Protein AF-A0A1X9M8F6-F1 (afdb_monomer)

Secondary structure (DSSP, 8-state):
-HHHHHHHHHHHHHHHHHHHHHHHHHSS--HHHHHHHHHHHHHHHHHHHHHHHHHHHHHHHHSS-------PPPHHHHHHHHHHHHHHHHH---HHHHHHHHHHHHHHHHHHHHHHH-

Mean predicted aligned error: 11.43 Å

Foldseek 3Di:
DVLLVLLVVVLVVLLVVLQVVCCVPVVDRPVVVSLVVLLVVLVVLLVVLVVVLVCVVVVVCVVDPPPDPDDPDDPVNVVVVVVVVVVVVVPRPPSSSSNSNSNSVVSVVVSVVSVVVD

Solvent-accessible surface area (backbone atoms only — not comparable to full-atom values): 6508 Å² total; per-residue (Å²): 109,72,40,51,54,53,5,50,56,50,34,52,51,49,53,52,49,48,51,52,52,46,32,73,73,68,74,45,83,63,61,66,60,51,45,53,52,48,51,53,51,22,51,51,34,44,59,48,25,57,60,50,48,52,48,55,59,49,50,60,48,68,76,58,69,82,78,81,74,92,64,88,84,50,70,74,55,50,54,50,53,50,51,51,48,53,50,50,67,68,65,65,72,65,59,61,36,51,20,32,42,39,18,18,53,49,38,49,52,52,42,51,52,54,60,75,78,101

Radius of gyration: 21.7 Å; Cα contacts (8 Å, |Δi|>4): 77; chains: 1; bounding box: 54×24×60 Å

pLDDT: mean 76.71, std 13.15, range [50.47, 92.06]

Sequence (118 aa):
MRNIFYGLVISIGIYILIGLITFLITREFPLEIIKMIAFGVAIVLFISAFPLYKTLYHGSRVANPTYTAYTPPDEHHQQKIQNDYESYLKKTKSTLGGIFIWAATLIIIFTMLLTVLF

Structure (mmCIF, N/CA/C/O backbone):
data_AF-A0A1X9M8F6-F1
#
_entry.id   AF-A0A1X9M8F6-F1
#
loop_
_atom_site.group_PDB
_atom_site.id
_atom_site.type_symbol
_atom_site.label_atom_id
_atom_site.label_alt_id
_atom_site.label_comp_id
_atom_site.label_asym_id
_atom_site.label_entity_id
_atom_site.label_seq_id
_atom_site.pdbx_PDB_ins_code
_atom_site.Cartn_x
_atom_site.Cartn_y
_atom_site.Cartn_z
_atom_site.occupancy
_atom_site.B_iso_or_equiv
_atom_site.auth_seq_id
_atom_site.auth_comp_id
_atom_site.auth_asym_id
_atom_site.auth_atom_id
_atom_site.pdbx_PDB_model_num
ATOM 1 N N . MET A 1 1 ? -6.356 0.149 -14.911 1.00 68.62 1 MET A N 1
ATOM 2 C CA . MET A 1 1 ? -7.262 -0.854 -14.308 1.00 68.62 1 MET A CA 1
ATOM 3 C C . MET A 1 1 ? -6.544 -1.865 -13.424 1.00 68.62 1 MET A C 1
ATOM 5 O O . MET A 1 1 ? -6.798 -1.856 -12.232 1.00 68.62 1 MET A O 1
ATOM 9 N N . ARG A 1 2 ? -5.605 -2.675 -13.939 1.00 80.19 2 ARG A N 1
ATOM 10 C CA . ARG A 1 2 ? -4.949 -3.740 -13.149 1.00 80.19 2 ARG A CA 1
ATOM 11 C C . ARG A 1 2 ? -4.335 -3.273 -11.815 1.00 80.19 2 ARG A C 1
ATOM 13 O O . ARG A 1 2 ? -4.585 -3.886 -10.788 1.00 80.19 2 ARG A O 1
ATOM 20 N N . ASN A 1 3 ? -3.599 -2.159 -11.810 1.00 82.06 3 ASN A N 1
ATOM 21 C CA . ASN A 1 3 ? -2.977 -1.646 -10.580 1.00 82.06 3 ASN A CA 1
ATOM 22 C C . ASN A 1 3 ? -4.000 -1.129 -9.555 1.00 82.06 3 ASN A C 1
ATOM 24 O O . ASN A 1 3 ? -3.770 -1.258 -8.362 1.00 82.06 3 ASN A O 1
ATOM 28 N N . ILE A 1 4 ? -5.125 -0.578 -10.025 1.00 85.44 4 ILE A N 1
ATOM 29 C CA . ILE A 1 4 ? -6.218 -0.086 -9.173 1.00 85.44 4 ILE A CA 1
ATOM 30 C C . ILE A 1 4 ? -6.906 -1.270 -8.496 1.00 85.44 4 ILE A C 1
ATOM 32 O O . ILE A 1 4 ? -7.139 -1.233 -7.297 1.00 85.44 4 ILE A O 1
ATOM 36 N N . PHE A 1 5 ? -7.173 -2.342 -9.251 1.00 88.06 5 PHE A N 1
ATOM 37 C CA . PHE A 1 5 ? -7.776 -3.561 -8.713 1.00 88.06 5 PHE A CA 1
ATOM 38 C C . PHE A 1 5 ? -6.899 -4.195 -7.628 1.00 88.06 5 PHE A C 1
ATOM 40 O O . PHE A 1 5 ? -7.377 -4.460 -6.530 1.00 88.06 5 PHE A O 1
ATOM 47 N N . TYR A 1 6 ? -5.600 -4.369 -7.897 1.00 87.12 6 TYR A N 1
ATOM 48 C CA . TYR A 1 6 ? -4.675 -4.874 -6.879 1.00 87.12 6 TYR A CA 1
ATOM 49 C C . TYR A 1 6 ? -4.543 -3.924 -5.688 1.00 87.12 6 TYR A C 1
ATOM 51 O O . TYR A 1 6 ? -4.514 -4.390 -4.554 1.00 87.12 6 TYR A O 1
ATOM 59 N N . GLY A 1 7 ? -4.517 -2.611 -5.932 1.00 86.81 7 GLY A N 1
ATOM 60 C CA . GLY A 1 7 ? -4.530 -1.611 -4.870 1.00 86.81 7 GLY A CA 1
ATOM 61 C C . GLY A 1 7 ? -5.749 -1.769 -3.963 1.00 86.81 7 GLY A C 1
ATOM 62 O O . GLY A 1 7 ? -5.593 -1.828 -2.753 1.00 86.81 7 GLY A O 1
ATOM 63 N N . LEU A 1 8 ? -6.939 -1.946 -4.543 1.00 89.88 8 LEU A N 1
ATOM 64 C CA . LEU A 1 8 ? -8.195 -2.113 -3.812 1.00 89.88 8 LEU A CA 1
ATOM 65 C C . LEU A 1 8 ? -8.217 -3.382 -2.956 1.00 89.88 8 LEU A C 1
ATOM 67 O O . LEU A 1 8 ? -8.584 -3.315 -1.785 1.00 89.88 8 LEU A O 1
ATOM 71 N N . VAL A 1 9 ? -7.780 -4.518 -3.507 1.00 92.06 9 VAL A N 1
ATOM 72 C CA . VAL A 1 9 ? -7.682 -5.777 -2.749 1.00 92.06 9 VAL A CA 1
ATOM 73 C C . VAL A 1 9 ? -6.728 -5.625 -1.560 1.00 92.06 9 VAL A C 1
ATOM 75 O O . VAL A 1 9 ? -7.058 -6.042 -0.451 1.00 92.06 9 VAL A O 1
ATOM 78 N N . ILE A 1 10 ? -5.573 -4.981 -1.768 1.00 89.56 10 ILE A N 1
ATOM 79 C CA . ILE A 1 10 ? -4.593 -4.722 -0.704 1.00 89.56 10 ILE A CA 1
ATOM 80 C C . ILE A 1 10 ? -5.178 -3.793 0.364 1.00 89.56 10 ILE A C 1
ATOM 82 O O . ILE A 1 10 ? -5.065 -4.092 1.551 1.00 89.56 10 ILE A O 1
ATOM 86 N N . SER A 1 11 ? -5.833 -2.698 -0.031 1.00 89.38 11 SER A N 1
ATOM 87 C CA . SER A 1 11 ? -6.451 -1.753 0.904 1.00 89.38 11 SER A CA 1
ATOM 88 C C . SER A 1 11 ? -7.499 -2.434 1.787 1.00 89.38 11 SER A C 1
ATOM 90 O O . SER A 1 11 ? -7.467 -2.259 3.003 1.00 89.38 11 SER A O 1
ATOM 92 N N . ILE A 1 12 ? -8.385 -3.254 1.209 1.00 91.56 12 ILE A N 1
ATOM 93 C CA . ILE A 1 12 ? -9.386 -4.017 1.974 1.00 91.56 12 ILE A CA 1
ATOM 94 C C . ILE A 1 12 ? -8.699 -4.987 2.942 1.00 91.56 12 ILE A C 1
ATOM 96 O O . ILE A 1 12 ? -9.049 -5.027 4.121 1.00 91.56 12 ILE A O 1
ATOM 100 N N . GLY A 1 13 ? -7.690 -5.729 2.471 1.00 91.12 13 GLY A N 1
ATOM 101 C CA . GLY A 1 13 ? -6.929 -6.656 3.309 1.00 91.12 13 GLY A CA 1
ATOM 102 C C . GLY A 1 13 ? -6.269 -5.969 4.508 1.00 91.12 13 GLY A C 1
ATOM 103 O O . GLY A 1 13 ? -6.317 -6.497 5.616 1.00 91.12 13 GLY A O 1
ATOM 104 N N . ILE A 1 14 ? -5.720 -4.767 4.314 1.00 91.88 14 ILE A N 1
ATOM 105 C CA . ILE A 1 14 ? -5.118 -3.965 5.388 1.00 91.88 14 ILE A CA 1
ATOM 106 C C . ILE A 1 14 ? -6.163 -3.557 6.427 1.00 91.88 14 ILE A C 1
ATOM 108 O O . ILE A 1 14 ? -5.911 -3.716 7.618 1.00 91.88 14 ILE A O 1
ATOM 112 N N . TYR A 1 15 ? -7.339 -3.080 6.011 1.00 89.81 15 TYR A N 1
ATOM 113 C CA . TYR A 1 15 ? -8.398 -2.721 6.961 1.00 89.81 15 TYR A CA 1
ATOM 114 C C . T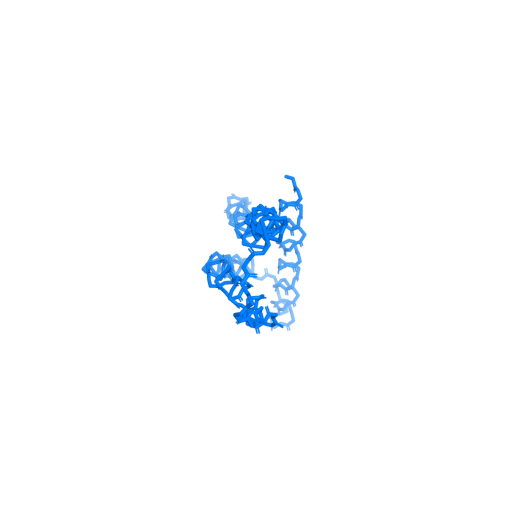YR A 1 15 ? -8.902 -3.923 7.763 1.00 89.81 15 TYR A C 1
ATOM 116 O O . TYR A 1 15 ? -9.098 -3.798 8.971 1.00 89.81 15 TYR A O 1
ATOM 124 N N . ILE A 1 16 ? -9.063 -5.088 7.125 1.00 91.00 16 ILE A N 1
ATOM 125 C CA . ILE A 1 16 ? -9.437 -6.328 7.821 1.00 91.00 16 ILE A CA 1
ATOM 126 C C . ILE A 1 16 ? -8.356 -6.710 8.836 1.00 91.00 16 ILE A C 1
ATOM 128 O O . ILE A 1 16 ? -8.674 -7.016 9.983 1.00 91.00 16 ILE A O 1
ATOM 132 N N . LEU A 1 17 ? -7.081 -6.657 8.440 1.00 92.00 17 LEU A N 1
ATOM 133 C CA . LEU A 1 17 ? -5.959 -6.993 9.314 1.00 92.00 17 LEU A CA 1
ATOM 134 C C . LEU A 1 17 ? -5.876 -6.046 10.519 1.00 92.00 17 LEU A C 1
ATOM 136 O O . LEU A 1 17 ? -5.767 -6.513 11.650 1.00 92.00 17 LEU A O 1
ATOM 140 N N . ILE A 1 18 ? -5.958 -4.731 10.289 1.00 90.31 18 ILE A N 1
ATOM 141 C CA . ILE A 1 18 ? -5.953 -3.729 11.363 1.00 90.31 18 ILE A CA 1
ATOM 142 C C . ILE A 1 18 ? -7.149 -3.967 12.285 1.00 90.31 18 ILE A C 1
ATOM 144 O O . ILE A 1 18 ? -6.960 -4.051 13.491 1.00 90.31 18 ILE A O 1
ATOM 148 N N . GLY A 1 19 ? -8.351 -4.157 11.733 1.00 87.38 19 GLY A N 1
ATOM 149 C CA . GLY A 1 19 ? -9.551 -4.446 12.517 1.00 87.38 19 GLY A CA 1
ATOM 150 C C . GLY A 1 19 ? -9.398 -5.688 13.399 1.00 87.38 19 GLY A C 1
ATOM 151 O O . GLY A 1 19 ? -9.710 -5.631 14.585 1.00 87.38 19 GLY A O 1
ATOM 152 N N . LEU A 1 20 ? -8.854 -6.783 12.857 1.00 90.75 20 LEU A N 1
ATOM 153 C CA . LEU A 1 20 ? -8.582 -8.008 13.616 1.00 90.75 20 LEU A CA 1
ATOM 154 C C . LEU A 1 20 ? -7.556 -7.780 14.731 1.00 90.75 20 LEU A C 1
ATOM 156 O O . LEU A 1 20 ? -7.784 -8.205 15.862 1.00 90.75 20 LEU A O 1
ATOM 160 N N . ILE A 1 21 ? -6.445 -7.101 14.437 1.00 90.31 21 ILE A N 1
ATOM 161 C CA . ILE A 1 21 ? -5.399 -6.807 15.427 1.00 90.31 21 ILE A CA 1
ATOM 162 C C . ILE A 1 21 ? -5.962 -5.928 16.545 1.00 90.31 21 ILE A C 1
ATOM 164 O O . ILE A 1 21 ? -5.791 -6.239 17.724 1.00 90.31 21 ILE A O 1
ATOM 168 N N . THR A 1 22 ? -6.660 -4.849 16.193 1.00 87.50 22 THR A N 1
ATOM 169 C CA . THR A 1 22 ? -7.250 -3.933 17.169 1.00 87.50 22 THR A CA 1
ATOM 170 C C . THR A 1 22 ? -8.284 -4.653 18.034 1.00 87.50 22 THR A C 1
ATOM 172 O O . THR A 1 22 ? -8.227 -4.528 19.258 1.00 87.50 22 THR A O 1
ATOM 175 N N . PHE A 1 23 ? -9.150 -5.477 17.436 1.00 87.19 23 PHE A N 1
ATOM 176 C CA . PHE A 1 23 ? -10.130 -6.278 18.169 1.00 87.19 23 PHE A CA 1
ATOM 177 C C . PHE A 1 23 ? -9.472 -7.267 19.142 1.00 87.19 23 PHE A C 1
ATOM 179 O O . PHE A 1 23 ? -9.902 -7.383 20.286 1.00 87.19 23 PHE A O 1
ATOM 186 N N . LEU A 1 24 ? -8.395 -7.946 18.733 1.00 90.44 24 LEU A N 1
ATOM 187 C CA . LEU A 1 24 ? -7.673 -8.877 19.606 1.00 90.44 24 LEU A CA 1
ATOM 188 C C . LEU A 1 24 ? -7.031 -8.180 20.815 1.00 90.44 24 LEU A C 1
ATOM 190 O O . LEU A 1 24 ? -7.008 -8.752 21.904 1.00 90.44 24 LEU A O 1
ATOM 194 N N . ILE A 1 25 ? -6.520 -6.960 20.629 1.00 88.19 25 ILE A N 1
ATOM 195 C CA . ILE A 1 25 ? -5.813 -6.209 21.676 1.00 88.19 25 ILE A CA 1
ATOM 196 C C . ILE A 1 25 ? -6.795 -5.518 22.623 1.00 88.19 25 ILE A C 1
ATOM 198 O O . ILE A 1 25 ? -6.684 -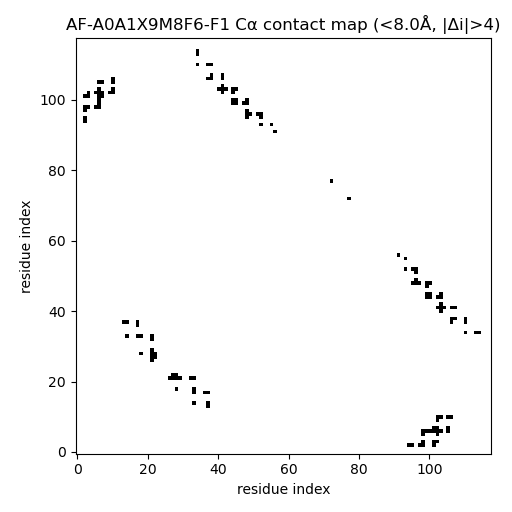5.656 23.838 1.00 88.19 25 ILE A O 1
ATOM 202 N N . THR A 1 26 ? -7.742 -4.758 22.073 1.00 84.06 26 THR A N 1
ATOM 203 C CA . THR A 1 26 ? -8.634 -3.893 22.865 1.00 84.06 26 THR A CA 1
ATOM 204 C C . THR A 1 26 ? -9.956 -4.555 23.238 1.00 84.06 26 THR A C 1
ATOM 206 O O . THR A 1 26 ? -10.640 -4.047 24.117 1.00 84.06 26 THR A O 1
ATOM 209 N N . ARG A 1 27 ? -10.320 -5.689 22.612 1.00 82.25 27 ARG A N 1
ATOM 210 C CA . ARG A 1 27 ? -11.642 -6.352 22.717 1.00 82.25 27 ARG A CA 1
ATOM 211 C C . ARG A 1 27 ? -12.840 -5.463 22.364 1.00 82.25 27 ARG A C 1
ATOM 213 O O . ARG A 1 27 ? -13.985 -5.877 22.514 1.00 82.25 27 ARG A O 1
ATOM 220 N N . GLU A 1 28 ? -12.567 -4.280 21.839 1.00 80.19 28 GLU A N 1
ATOM 221 C CA . GLU A 1 28 ? -13.519 -3.282 21.383 1.00 80.19 28 GLU A CA 1
ATOM 222 C C . GLU A 1 28 ? -13.164 -2.898 19.940 1.00 80.19 28 GLU A C 1
ATOM 224 O O . GLU A 1 28 ? -12.116 -3.286 19.415 1.00 80.19 28 GLU A O 1
ATOM 229 N N . PHE A 1 29 ? -14.033 -2.128 19.285 1.00 80.19 29 PHE A N 1
ATOM 230 C CA . PHE A 1 29 ? -13.763 -1.549 17.966 1.00 80.19 29 PHE A CA 1
ATOM 231 C C . PHE A 1 29 ? -13.552 -0.029 18.076 1.00 80.19 29 PHE A C 1
ATOM 233 O O . PHE A 1 29 ? -14.417 0.740 17.648 1.00 80.19 29 PHE A O 1
ATOM 240 N N . PRO A 1 30 ? -12.417 0.434 18.642 1.00 84.75 30 PRO A N 1
ATOM 241 C CA . PRO A 1 30 ? -12.091 1.852 18.709 1.00 84.75 30 PRO A CA 1
ATOM 242 C C . PRO A 1 30 ? -11.777 2.373 17.302 1.00 84.75 30 PRO A C 1
ATOM 244 O O . PRO A 1 30 ? -10.660 2.271 16.787 1.00 84.75 30 PRO A O 1
ATOM 247 N N . LEU A 1 31 ? -12.805 2.928 16.667 1.00 84.38 31 LEU A N 1
ATOM 248 C CA . LEU A 1 31 ? -12.794 3.355 15.270 1.00 84.38 31 LEU A CA 1
ATOM 249 C C . LEU A 1 31 ? -11.726 4.430 15.004 1.00 84.38 31 LEU A C 1
ATOM 251 O O . LEU A 1 31 ? -11.079 4.411 13.960 1.00 84.38 31 LEU A O 1
ATOM 255 N N . GLU A 1 32 ? -11.476 5.312 15.973 1.00 86.38 32 GLU A N 1
ATOM 256 C CA . GLU A 1 32 ? -10.417 6.330 15.915 1.00 86.38 32 GLU A CA 1
ATOM 257 C C . GLU A 1 32 ? -9.014 5.722 15.798 1.00 86.38 32 GLU A C 1
ATOM 259 O O . GLU A 1 32 ? -8.213 6.155 14.966 1.00 86.38 32 GLU A O 1
ATOM 264 N N . ILE A 1 33 ? -8.727 4.671 16.572 1.00 86.06 33 ILE A N 1
ATOM 265 C CA . ILE A 1 33 ? -7.431 3.981 16.539 1.00 86.06 33 ILE A CA 1
ATOM 266 C C . ILE A 1 33 ? -7.232 3.313 15.176 1.00 86.06 33 ILE A C 1
ATOM 268 O O . ILE A 1 33 ? -6.159 3.421 14.580 1.00 86.06 33 ILE A O 1
ATOM 272 N N . ILE A 1 34 ? -8.281 2.678 14.644 1.00 87.12 34 ILE A N 1
ATOM 273 C CA . ILE A 1 34 ? -8.248 2.041 13.322 1.00 87.12 34 ILE A CA 1
ATOM 274 C C . ILE A 1 34 ? -7.979 3.085 12.229 1.00 87.12 34 ILE A C 1
ATOM 276 O O . ILE A 1 34 ? -7.103 2.864 11.390 1.00 87.12 34 ILE A O 1
ATOM 280 N N . LYS A 1 35 ? -8.673 4.236 12.257 1.00 87.00 35 LYS A N 1
ATOM 281 C CA . LYS A 1 35 ? -8.457 5.354 11.315 1.00 87.00 35 LYS A CA 1
ATOM 282 C C . LYS A 1 35 ? -7.002 5.840 11.363 1.00 87.00 35 LYS A C 1
ATOM 284 O O . LYS A 1 35 ? -6.362 5.976 10.321 1.00 87.00 35 LYS A O 1
ATOM 289 N N . MET A 1 36 ? -6.465 6.055 12.565 1.00 89.38 36 MET A N 1
ATOM 290 C CA . MET A 1 36 ? -5.102 6.552 12.766 1.00 89.38 36 MET A CA 1
ATOM 291 C C . MET A 1 36 ? -4.042 5.573 12.243 1.00 89.38 36 MET A C 1
ATOM 293 O O . MET A 1 36 ? -3.137 5.973 11.507 1.00 89.38 36 MET A O 1
ATOM 297 N N . ILE A 1 37 ? -4.167 4.284 12.575 1.00 89.25 37 ILE A N 1
ATOM 298 C CA . ILE A 1 37 ? -3.226 3.253 12.117 1.00 89.25 37 ILE A CA 1
ATOM 299 C C . ILE A 1 37 ? -3.318 3.086 10.598 1.00 89.25 37 ILE A C 1
ATOM 301 O O . ILE A 1 37 ? -2.285 3.047 9.929 1.00 89.25 37 ILE A O 1
ATOM 305 N N . ALA A 1 38 ? -4.529 3.043 10.034 1.00 88.81 38 ALA A N 1
ATOM 306 C CA . ALA A 1 38 ? -4.726 2.934 8.590 1.00 88.81 38 ALA A CA 1
ATOM 307 C C . ALA A 1 38 ? -4.075 4.107 7.838 1.00 88.81 38 ALA A C 1
ATOM 309 O O . ALA A 1 38 ? -3.386 3.894 6.838 1.00 88.81 38 ALA A O 1
ATOM 310 N N . PHE A 1 39 ? -4.209 5.330 8.357 1.00 88.75 39 PHE A N 1
ATOM 311 C CA . PHE A 1 39 ? -3.550 6.504 7.789 1.00 88.75 39 PHE A CA 1
ATOM 312 C C . PHE A 1 39 ? -2.017 6.403 7.851 1.00 88.75 39 PHE A C 1
ATOM 314 O O . PHE A 1 39 ? -1.339 6.651 6.852 1.00 88.75 39 PHE A O 1
ATOM 321 N N . GLY A 1 40 ? -1.463 5.965 8.987 1.00 89.31 40 GLY A N 1
ATOM 322 C CA . GLY A 1 40 ? -0.026 5.713 9.122 1.00 89.31 40 GLY A CA 1
ATOM 323 C C . GLY A 1 40 ? 0.486 4.682 8.109 1.00 89.31 40 GLY A C 1
ATOM 324 O O . GLY A 1 40 ? 1.497 4.909 7.441 1.00 89.31 40 GLY A O 1
ATOM 325 N N . VAL A 1 41 ? -0.254 3.585 7.916 1.00 89.94 41 VAL A N 1
ATOM 326 C CA . VAL A 1 41 ? 0.066 2.560 6.910 1.00 89.94 41 VAL A CA 1
ATOM 327 C C . VAL A 1 41 ? 0.041 3.141 5.494 1.00 89.94 41 VAL A C 1
ATOM 329 O O . VAL A 1 41 ? 0.934 2.837 4.703 1.00 89.94 41 VAL A O 1
ATOM 332 N N . ALA A 1 42 ? -0.914 4.016 5.165 1.00 89.69 42 ALA A N 1
ATOM 333 C CA . ALA A 1 42 ? -0.965 4.658 3.850 1.00 89.69 42 ALA A CA 1
ATOM 334 C C . ALA A 1 42 ? 0.295 5.488 3.551 1.00 89.69 42 ALA A C 1
ATOM 336 O O . ALA A 1 42 ? 0.841 5.395 2.449 1.00 89.69 42 ALA A O 1
ATOM 337 N N . ILE A 1 43 ? 0.800 6.243 4.533 1.00 88.38 43 ILE A N 1
ATOM 338 C CA . ILE A 1 43 ? 2.047 7.012 4.392 1.00 88.38 43 ILE A CA 1
ATOM 339 C C . ILE A 1 43 ? 3.233 6.075 4.150 1.00 88.38 43 ILE A C 1
ATOM 341 O O . ILE A 1 43 ? 4.028 6.310 3.237 1.00 88.38 43 ILE A O 1
ATOM 345 N N . VAL A 1 44 ? 3.340 4.990 4.921 1.00 88.69 44 VAL A N 1
ATOM 346 C CA . VAL A 1 44 ? 4.417 4.002 4.754 1.00 88.69 44 VAL A CA 1
ATOM 347 C C . VAL A 1 44 ? 4.374 3.382 3.358 1.00 88.69 44 VAL A C 1
ATOM 349 O O . VAL A 1 44 ? 5.407 3.315 2.691 1.00 88.69 44 VAL A O 1
ATOM 352 N N . LEU A 1 45 ? 3.191 2.990 2.875 1.00 86.25 45 LEU A N 1
ATOM 353 C CA . LEU A 1 45 ? 3.027 2.446 1.524 1.00 86.25 45 LEU A CA 1
ATOM 354 C C . LEU A 1 45 ? 3.449 3.464 0.459 1.00 86.25 45 LEU A C 1
ATOM 356 O O . LEU A 1 45 ? 4.178 3.105 -0.468 1.00 86.25 45 LEU A O 1
ATOM 360 N N . PHE A 1 46 ? 3.068 4.731 0.624 1.00 85.19 46 PHE A N 1
ATOM 361 C CA . PHE A 1 46 ? 3.432 5.798 -0.303 1.00 85.19 46 PHE A CA 1
ATOM 362 C C . PHE A 1 46 ? 4.948 6.030 -0.357 1.00 85.19 46 PHE A C 1
ATOM 364 O O . PHE A 1 46 ? 5.531 6.056 -1.442 1.00 85.19 46 PHE A O 1
ATOM 371 N N . ILE A 1 47 ? 5.610 6.123 0.801 1.00 84.44 47 ILE A N 1
ATOM 372 C CA . ILE A 1 47 ? 7.067 6.291 0.878 1.00 84.44 47 ILE A CA 1
ATOM 373 C C . ILE A 1 47 ? 7.771 5.057 0.312 1.00 84.44 47 ILE A C 1
ATOM 375 O O . ILE A 1 47 ? 8.722 5.202 -0.453 1.00 84.44 47 ILE A O 1
ATOM 379 N N . SER A 1 48 ? 7.290 3.850 0.631 1.00 80.19 48 SER A N 1
ATOM 380 C CA . SER A 1 48 ? 7.894 2.585 0.193 1.00 80.19 48 SER A CA 1
ATOM 381 C C . SER A 1 48 ? 7.850 2.377 -1.323 1.00 80.19 48 SER A C 1
ATOM 383 O O . SER A 1 48 ? 8.730 1.707 -1.871 1.00 80.19 48 SER A O 1
ATOM 385 N N . ALA A 1 49 ? 6.900 3.004 -2.025 1.00 78.81 49 ALA A N 1
ATOM 386 C CA . ALA A 1 49 ? 6.791 2.913 -3.477 1.00 78.81 49 ALA A CA 1
ATOM 387 C C . ALA A 1 49 ? 8.065 3.405 -4.198 1.00 78.81 49 ALA A C 1
ATOM 389 O O . ALA A 1 49 ? 8.429 2.865 -5.246 1.00 78.81 49 ALA A O 1
ATOM 390 N N . PHE A 1 50 ? 8.779 4.378 -3.619 1.00 72.50 50 PHE A N 1
ATOM 391 C CA . PHE A 1 50 ? 10.006 4.953 -4.178 1.00 72.50 50 PHE A CA 1
ATOM 392 C C . PHE A 1 50 ? 11.235 4.022 -4.096 1.00 72.50 50 PHE A C 1
ATOM 394 O O . PHE A 1 50 ? 11.823 3.721 -5.141 1.00 72.50 50 PHE A O 1
ATOM 401 N N . PRO A 1 51 ? 11.661 3.525 -2.914 1.00 68.94 51 PRO A N 1
ATOM 402 C CA . PRO A 1 51 ? 12.794 2.614 -2.811 1.00 68.94 51 PRO A CA 1
ATOM 403 C C . PRO A 1 51 ? 12.508 1.259 -3.465 1.00 68.94 51 PRO A C 1
ATOM 405 O O . PRO A 1 51 ? 13.425 0.693 -4.055 1.00 68.94 51 PRO A O 1
ATOM 408 N N . LEU A 1 52 ? 11.258 0.770 -3.451 1.00 64.19 52 LEU A N 1
ATOM 409 C CA . LEU A 1 52 ? 10.883 -0.491 -4.108 1.00 64.19 52 LEU A CA 1
ATOM 410 C C . LEU A 1 52 ? 11.112 -0.457 -5.621 1.00 64.19 52 LEU A C 1
ATOM 412 O O . LEU A 1 52 ? 11.565 -1.442 -6.201 1.00 64.19 52 LEU A O 1
ATOM 416 N N . TYR A 1 53 ? 10.861 0.683 -6.271 1.00 64.25 53 TYR A N 1
ATOM 417 C CA . TYR A 1 53 ? 11.222 0.854 -7.677 1.00 64.25 53 TYR A CA 1
ATOM 418 C C . TYR A 1 53 ? 12.730 0.666 -7.891 1.00 64.25 53 TYR A C 1
ATOM 420 O O . TYR A 1 53 ? 13.149 -0.081 -8.778 1.00 64.25 53 TYR A O 1
ATOM 428 N N . LYS A 1 54 ? 13.550 1.304 -7.047 1.00 63.28 54 LYS A N 1
ATOM 429 C CA . LYS A 1 54 ? 15.011 1.261 -7.160 1.00 63.28 54 LYS A CA 1
ATOM 430 C C . LYS A 1 54 ? 15.567 -0.138 -6.886 1.00 63.28 54 LYS A C 1
ATOM 432 O O . LYS A 1 54 ? 16.452 -0.568 -7.629 1.00 63.28 54 LYS A O 1
ATOM 437 N N . THR A 1 55 ? 15.060 -0.840 -5.872 1.00 65.06 55 THR A N 1
ATOM 438 C CA . THR A 1 55 ? 15.513 -2.192 -5.507 1.00 65.06 55 THR A CA 1
ATOM 439 C C . THR A 1 55 ? 15.104 -3.233 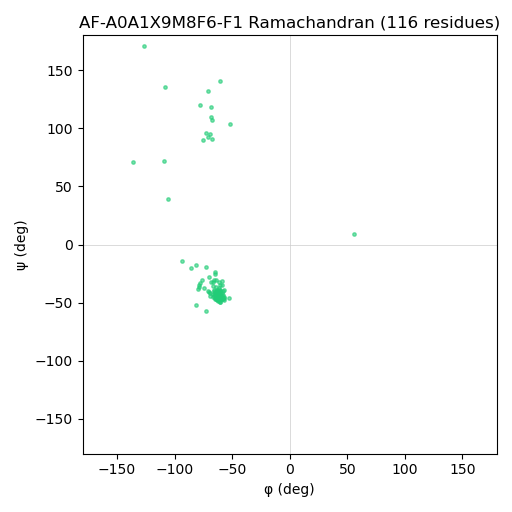-6.540 1.00 65.06 55 THR A C 1
ATOM 441 O O . THR A 1 55 ? 15.941 -4.047 -6.910 1.00 65.06 55 THR A O 1
ATOM 444 N N . LEU A 1 56 ? 13.885 -3.178 -7.084 1.00 64.00 56 LEU A N 1
ATOM 445 C CA . LEU A 1 56 ? 13.477 -4.057 -8.188 1.00 64.00 56 LEU A CA 1
ATOM 446 C C . LEU A 1 56 ? 14.313 -3.803 -9.446 1.00 64.00 56 LEU A C 1
ATOM 448 O O . LEU A 1 56 ? 14.793 -4.746 -10.073 1.00 64.00 56 LEU A O 1
ATOM 452 N N . TYR A 1 57 ? 14.533 -2.531 -9.789 1.00 62.56 57 TYR A N 1
ATOM 453 C CA . TYR A 1 57 ? 15.309 -2.159 -10.969 1.00 62.56 57 TYR A CA 1
ATOM 454 C C . TYR A 1 57 ? 16.779 -2.600 -10.872 1.00 62.56 57 TYR A C 1
ATOM 456 O O . TYR A 1 57 ? 17.320 -3.164 -11.822 1.00 62.56 57 TYR A O 1
ATOM 464 N N . HIS A 1 58 ? 17.433 -2.374 -9.727 1.00 65.06 58 HIS A N 1
ATOM 465 C CA . HIS A 1 58 ? 18.840 -2.749 -9.541 1.00 65.06 58 HIS A CA 1
ATOM 466 C C . HIS A 1 58 ? 19.008 -4.238 -9.221 1.00 65.06 58 HIS A C 1
ATOM 468 O O . HIS A 1 58 ? 19.918 -4.867 -9.750 1.00 65.06 58 HIS A O 1
ATOM 474 N N . GLY A 1 59 ? 18.113 -4.829 -8.427 1.00 61.94 59 GLY A N 1
ATOM 475 C CA . GLY A 1 59 ? 18.132 -6.256 -8.104 1.00 61.94 59 GLY A CA 1
ATOM 476 C C . GLY A 1 59 ? 17.984 -7.133 -9.346 1.00 61.94 59 GLY A C 1
ATOM 477 O O . GLY A 1 59 ? 18.730 -8.093 -9.508 1.00 61.94 59 GLY A O 1
ATOM 478 N N . SER A 1 60 ? 17.117 -6.743 -10.288 1.00 59.00 60 SER A N 1
ATOM 479 C CA . SER A 1 60 ? 16.996 -7.430 -11.581 1.00 59.00 60 SER A CA 1
ATOM 480 C C . SER A 1 60 ? 18.267 -7.344 -12.434 1.00 59.00 60 SER A C 1
ATOM 482 O O . SER A 1 60 ? 18.522 -8.251 -13.220 1.00 59.00 60 SER A O 1
ATOM 484 N N . ARG A 1 61 ? 19.055 -6.267 -12.311 1.00 56.84 61 ARG A N 1
ATOM 485 C CA . ARG A 1 61 ? 20.317 -6.093 -13.051 1.00 56.84 61 ARG A CA 1
ATOM 486 C C . ARG A 1 61 ? 21.469 -6.888 -12.442 1.00 56.84 61 ARG A C 1
ATOM 488 O O . ARG A 1 61 ? 22.300 -7.402 -13.176 1.00 56.84 61 ARG A O 1
ATOM 495 N N . VAL A 1 62 ? 21.516 -6.989 -11.115 1.00 60.03 62 VAL A N 1
ATOM 496 C CA . VAL A 1 62 ? 22.573 -7.722 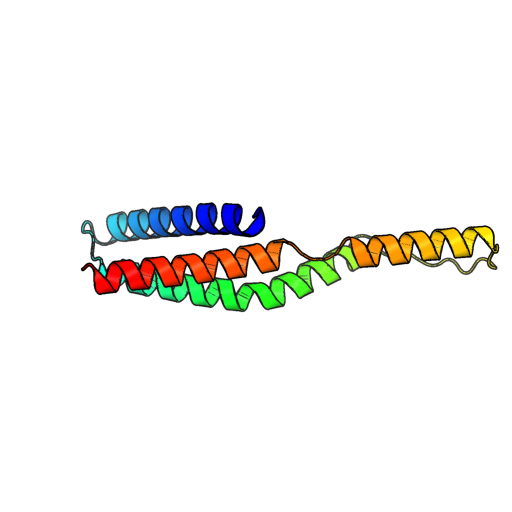-10.401 1.00 60.03 62 VAL A CA 1
ATOM 497 C C . VAL A 1 62 ? 22.359 -9.236 -10.476 1.00 60.03 62 VAL A C 1
ATOM 499 O O . VAL A 1 62 ? 23.332 -9.978 -10.510 1.00 60.03 62 VAL A O 1
ATOM 502 N N . ALA A 1 63 ? 21.109 -9.704 -10.547 1.00 60.44 63 ALA A N 1
ATOM 503 C CA . ALA A 1 63 ? 20.797 -11.132 -10.637 1.00 60.44 63 ALA A CA 1
ATOM 504 C C . ALA A 1 63 ? 21.112 -11.760 -12.008 1.00 60.44 63 ALA A C 1
ATOM 506 O O . ALA A 1 63 ? 21.229 -12.978 -12.097 1.00 60.44 63 ALA A O 1
ATOM 507 N N . ASN A 1 64 ? 21.248 -10.955 -13.069 1.00 50.47 64 ASN A N 1
ATOM 508 C CA . ASN A 1 64 ? 21.600 -11.444 -14.401 1.00 50.47 64 ASN A CA 1
ATOM 509 C C . ASN A 1 64 ? 22.661 -10.535 -15.048 1.00 50.47 64 ASN A C 1
ATOM 511 O O . ASN A 1 64 ? 22.341 -9.753 -15.948 1.00 50.47 64 ASN A O 1
ATOM 515 N N . PRO A 1 65 ? 23.910 -10.567 -14.554 1.00 54.34 65 PRO A N 1
ATOM 516 C CA . PRO A 1 65 ? 24.982 -9.759 -15.110 1.00 54.34 65 PRO A CA 1
ATOM 517 C C . PRO A 1 65 ? 25.325 -10.283 -16.509 1.00 54.34 65 PRO A C 1
ATOM 519 O O . PRO A 1 65 ? 25.890 -11.364 -16.668 1.00 54.34 65 PRO A O 1
ATOM 522 N N . THR A 1 66 ? 24.991 -9.520 -17.547 1.00 57.66 66 THR A N 1
ATOM 523 C CA . THR A 1 66 ? 25.492 -9.777 -18.899 1.00 57.66 66 THR A CA 1
ATOM 524 C C . THR A 1 66 ? 26.977 -9.418 -18.920 1.00 57.66 66 THR A C 1
ATOM 526 O O . THR A 1 66 ? 27.351 -8.262 -19.108 1.00 57.66 66 THR A O 1
ATOM 529 N N . TYR A 1 67 ? 27.840 -10.400 -18.664 1.00 52.09 67 TYR A N 1
ATOM 530 C CA . TYR A 1 67 ? 29.281 -10.243 -18.835 1.00 52.09 67 TYR A CA 1
ATOM 531 C C . TYR A 1 67 ? 29.577 -10.090 -20.328 1.00 52.09 67 TYR A C 1
ATOM 533 O O . TYR A 1 67 ? 29.473 -11.042 -21.099 1.00 52.09 67 TYR A O 1
ATOM 541 N N . THR A 1 68 ? 29.923 -8.879 -20.754 1.00 54.06 68 THR A N 1
ATOM 542 C CA . THR A 1 68 ? 30.376 -8.621 -22.121 1.00 54.06 68 THR A CA 1
ATOM 543 C C . THR A 1 68 ? 31.785 -9.184 -22.291 1.00 54.06 68 THR A C 1
ATOM 545 O O . THR A 1 68 ? 32.765 -8.530 -21.938 1.00 54.06 68 THR A O 1
ATOM 548 N N . ALA A 1 69 ? 31.901 -10.402 -22.821 1.00 54.50 69 ALA A N 1
ATOM 549 C CA . ALA A 1 69 ? 33.149 -10.862 -23.416 1.00 54.50 69 ALA A CA 1
ATOM 550 C C . ALA A 1 69 ? 33.373 -10.054 -24.701 1.00 54.50 69 ALA A C 1
ATOM 552 O O . ALA A 1 69 ? 32.534 -10.078 -25.603 1.00 54.50 69 ALA A O 1
ATOM 553 N N . TYR A 1 70 ? 34.466 -9.292 -24.760 1.00 52.69 70 TYR A N 1
ATOM 554 C CA . TYR A 1 70 ? 34.796 -8.440 -25.902 1.00 52.69 70 TYR A CA 1
ATOM 555 C C . TYR A 1 70 ? 35.131 -9.320 -27.115 1.00 52.69 70 TYR A C 1
ATOM 557 O O . TYR A 1 70 ? 36.265 -9.752 -27.303 1.00 52.69 70 TYR A O 1
ATOM 565 N N . THR A 1 71 ? 34.110 -9.629 -27.906 1.00 58.78 71 THR A N 1
ATOM 566 C CA . THR A 1 71 ? 34.214 -10.245 -29.231 1.00 58.78 71 THR A CA 1
ATOM 567 C C . THR A 1 71 ? 33.859 -9.170 -30.259 1.00 58.78 71 THR A C 1
ATOM 569 O O . THR A 1 71 ? 32.938 -8.386 -30.011 1.00 58.78 71 THR A O 1
ATOM 572 N N . PRO A 1 72 ? 34.617 -9.042 -31.364 1.00 58.38 72 PRO A N 1
ATOM 573 C CA . PRO A 1 72 ? 34.386 -7.988 -32.344 1.00 58.38 72 PRO A CA 1
ATOM 574 C C . PRO A 1 72 ? 32.974 -8.120 -32.949 1.00 58.38 72 PRO A C 1
ATOM 576 O O . PRO A 1 72 ? 32.500 -9.240 -33.140 1.00 58.38 72 PRO A O 1
ATOM 579 N N . PRO A 1 73 ? 32.275 -6.999 -33.191 1.00 57.81 73 PRO A N 1
ATOM 580 C CA . PRO A 1 73 ? 30.842 -7.009 -33.449 1.00 57.81 73 PRO A CA 1
ATOM 581 C C . PRO A 1 73 ? 30.518 -7.455 -34.877 1.00 57.81 73 PRO A C 1
ATOM 583 O O . PRO A 1 73 ? 30.877 -6.780 -35.836 1.00 57.81 73 PRO A O 1
ATOM 586 N N . ASP A 1 74 ? 29.755 -8.539 -35.007 1.00 68.00 74 ASP A N 1
ATOM 587 C CA . ASP A 1 74 ? 28.931 -8.774 -36.194 1.00 68.00 74 ASP A CA 1
ATOM 588 C C . ASP A 1 74 ? 27.758 -7.779 -36.190 1.00 68.00 74 ASP A C 1
ATOM 590 O O . ASP A 1 74 ? 27.056 -7.631 -35.183 1.00 68.00 74 ASP A O 1
ATOM 594 N N . GLU A 1 75 ? 27.496 -7.116 -37.318 1.00 63.09 75 GLU A N 1
ATOM 595 C CA . GLU A 1 75 ? 26.424 -6.110 -37.461 1.00 63.09 75 GLU A CA 1
ATOM 596 C C . GLU A 1 75 ? 25.031 -6.692 -37.137 1.00 63.09 75 GLU A C 1
ATOM 598 O O . GLU A 1 75 ? 24.197 -6.053 -36.488 1.00 63.09 75 GLU A O 1
ATOM 603 N N . HIS A 1 76 ? 24.802 -7.965 -37.481 1.00 62.78 76 HIS A N 1
ATOM 604 C CA . HIS A 1 76 ? 23.597 -8.708 -37.094 1.00 62.78 76 HIS A CA 1
ATOM 605 C C . HIS A 1 76 ? 23.495 -8.950 -35.579 1.00 62.78 76 HIS A C 1
ATOM 607 O O . HIS A 1 76 ? 22.392 -9.008 -35.025 1.00 62.78 76 HIS A O 1
ATOM 613 N N . HIS A 1 77 ? 24.630 -9.068 -34.889 1.00 65.25 77 HIS A N 1
ATOM 614 C CA . HIS A 1 77 ? 24.680 -9.206 -33.436 1.00 65.25 77 HIS A CA 1
ATOM 615 C C . HIS A 1 77 ? 24.375 -7.871 -32.746 1.00 65.25 77 HIS A C 1
ATOM 617 O O . HIS A 1 77 ? 23.642 -7.846 -31.756 1.00 65.25 77 HIS A O 1
ATOM 623 N N . GLN A 1 78 ? 24.842 -6.753 -33.311 1.00 65.00 78 GLN A N 1
ATOM 624 C CA . GLN A 1 78 ? 24.512 -5.413 -32.818 1.00 65.00 78 GLN A CA 1
ATOM 625 C C . GLN A 1 78 ? 23.019 -5.098 -32.932 1.00 65.00 78 GLN A C 1
ATOM 627 O O . GLN A 1 78 ? 22.433 -4.622 -31.960 1.00 65.00 78 GLN A O 1
ATOM 632 N N . GLN A 1 79 ? 22.370 -5.435 -34.052 1.00 68.25 79 GLN A N 1
ATOM 633 C CA . GLN A 1 79 ? 20.918 -5.258 -34.190 1.00 68.25 79 GLN A CA 1
ATOM 634 C C . GLN A 1 79 ? 20.125 -6.080 -33.169 1.00 68.25 79 GLN A C 1
ATOM 636 O O . GLN A 1 79 ? 19.142 -5.591 -32.613 1.00 68.25 79 GLN A O 1
ATOM 641 N N . LYS A 1 80 ? 20.552 -7.317 -32.885 1.00 70.31 80 LYS A N 1
ATOM 642 C CA . LYS A 1 80 ? 19.899 -8.157 -31.876 1.00 70.31 80 LYS A CA 1
ATOM 643 C C . LYS A 1 80 ? 20.070 -7.584 -30.468 1.00 70.31 80 LYS A C 1
ATOM 645 O O . LYS A 1 80 ? 19.084 -7.468 -29.751 1.00 70.31 80 LYS A O 1
ATOM 650 N N . ILE A 1 81 ? 21.281 -7.152 -30.109 1.00 68.06 81 ILE A N 1
ATOM 651 C CA . ILE A 1 81 ? 21.557 -6.508 -28.816 1.00 68.06 81 ILE A CA 1
ATOM 652 C C . ILE A 1 81 ? 20.748 -5.216 -28.670 1.00 68.06 81 ILE A C 1
ATOM 654 O O . ILE A 1 81 ? 20.197 -4.962 -27.603 1.00 68.06 81 ILE A O 1
ATOM 658 N N . GLN A 1 82 ? 20.632 -4.418 -29.731 1.00 72.50 82 GLN A N 1
ATOM 659 C CA . GLN A 1 82 ? 19.867 -3.176 -29.705 1.00 72.50 82 GLN A CA 1
ATOM 660 C C . GLN A 1 82 ? 18.359 -3.432 -29.584 1.00 72.50 82 GLN A C 1
ATOM 662 O O . GLN A 1 82 ? 17.704 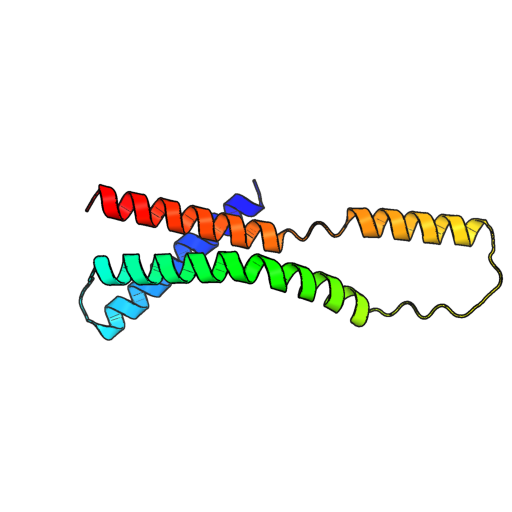-2.798 -28.760 1.00 72.50 82 GLN A O 1
ATOM 667 N N . ASN A 1 83 ? 17.819 -4.416 -30.306 1.00 72.38 83 ASN A N 1
ATOM 668 C CA . ASN A 1 83 ? 16.421 -4.831 -30.163 1.00 72.38 83 ASN A CA 1
ATOM 669 C C . ASN A 1 83 ? 16.131 -5.411 -28.769 1.00 72.38 83 ASN A C 1
ATOM 671 O O . ASN A 1 83 ? 15.101 -5.096 -28.167 1.00 72.38 83 ASN A O 1
ATOM 675 N N . ASP A 1 84 ? 17.047 -6.209 -28.218 1.00 67.94 84 ASP A N 1
ATOM 676 C CA . ASP A 1 84 ? 16.940 -6.732 -26.857 1.00 67.94 84 ASP A CA 1
ATOM 677 C C . ASP A 1 84 ? 17.006 -5.588 -25.831 1.00 67.94 84 ASP A C 1
ATOM 679 O O . ASP A 1 84 ? 16.194 -5.547 -24.905 1.00 67.94 84 ASP A O 1
ATOM 683 N N . TYR A 1 85 ? 17.875 -4.596 -26.039 1.00 65.00 85 TYR A N 1
ATOM 684 C CA . TYR A 1 85 ? 17.989 -3.406 -25.194 1.00 65.00 85 TYR A CA 1
ATOM 685 C C . TYR A 1 85 ? 16.731 -2.522 -25.243 1.00 65.00 85 TYR A C 1
ATOM 687 O O . TYR A 1 85 ? 16.207 -2.125 -24.198 1.00 65.00 85 TYR A O 1
ATOM 695 N N . GLU A 1 86 ? 16.189 -2.258 -26.434 1.00 64.56 86 GLU A N 1
ATOM 696 C CA . GLU A 1 86 ? 14.946 -1.500 -26.611 1.00 64.56 86 GLU A CA 1
ATOM 697 C C . GLU A 1 86 ? 13.730 -2.245 -26.043 1.00 64.56 86 GLU A C 1
ATOM 699 O O . GLU A 1 86 ? 12.860 -1.644 -25.399 1.00 64.56 86 GLU A O 1
ATOM 704 N N . SER A 1 87 ? 13.676 -3.569 -26.213 1.00 60.41 87 SER A N 1
ATOM 705 C CA . SER A 1 87 ? 12.620 -4.398 -25.628 1.00 60.41 87 SER A CA 1
ATOM 706 C C . SER A 1 87 ? 12.702 -4.431 -24.094 1.00 60.41 87 SER A C 1
ATOM 708 O O . SER A 1 87 ? 11.665 -4.380 -23.424 1.00 60.41 87 SER A O 1
ATOM 710 N N . TYR A 1 88 ? 13.913 -4.416 -23.525 1.00 57.56 88 TYR A N 1
ATOM 711 C CA . TYR A 1 88 ? 14.169 -4.364 -22.084 1.00 57.56 88 TYR A CA 1
ATOM 712 C C . TYR A 1 88 ? 13.813 -2.995 -21.477 1.00 57.56 88 TYR A C 1
ATOM 714 O O . TYR A 1 88 ? 13.187 -2.928 -20.411 1.00 57.56 88 TYR A O 1
ATOM 722 N N . LEU A 1 89 ? 14.114 -1.900 -22.187 1.00 58.38 89 LEU A N 1
ATOM 723 C CA . LEU A 1 89 ? 13.668 -0.546 -21.835 1.00 58.38 89 LEU A CA 1
ATOM 724 C C . LEU A 1 89 ? 12.135 -0.433 -21.816 1.00 58.38 89 LEU A C 1
ATOM 726 O O . LEU A 1 89 ? 11.574 0.184 -20.908 1.00 58.38 89 LEU A O 1
ATOM 730 N N . LYS A 1 90 ? 11.437 -1.081 -22.758 1.00 56.25 90 LYS A N 1
ATOM 731 C CA . LYS A 1 90 ? 9.963 -1.130 -22.777 1.00 56.25 90 LYS A CA 1
ATOM 732 C C . LYS A 1 90 ? 9.35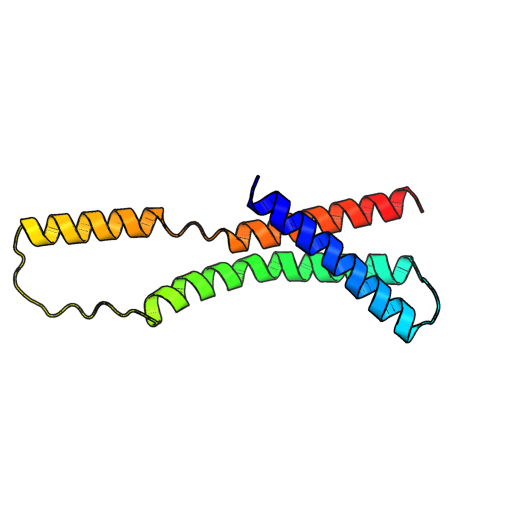6 -1.985 -21.657 1.00 56.25 90 LYS A C 1
ATOM 734 O O . LYS A 1 90 ? 8.232 -1.705 -21.237 1.00 56.25 90 LYS A O 1
ATOM 739 N N . LYS A 1 91 ? 10.059 -3.010 -21.159 1.00 53.94 91 LYS A N 1
ATOM 740 C CA . LYS A 1 91 ? 9.497 -4.009 -20.226 1.00 53.94 91 LYS A CA 1
ATOM 741 C C . LYS A 1 91 ? 9.455 -3.568 -18.760 1.00 53.94 91 LYS A C 1
ATOM 743 O O . LYS A 1 91 ? 8.681 -4.129 -17.987 1.00 53.94 91 LYS A O 1
ATOM 748 N N . THR A 1 92 ? 10.213 -2.544 -18.369 1.00 53.00 92 THR A N 1
ATOM 749 C CA . THR A 1 92 ? 10.445 -2.235 -16.943 1.00 53.00 92 THR A CA 1
ATOM 750 C C . THR A 1 92 ? 9.676 -1.005 -16.442 1.00 53.00 92 THR A C 1
ATOM 752 O O . THR A 1 92 ? 10.166 -0.242 -15.614 1.00 53.00 92 THR A O 1
ATOM 755 N N . LYS A 1 93 ? 8.425 -0.801 -16.879 1.00 54.88 93 LYS A N 1
ATOM 756 C CA . LYS A 1 93 ? 7.485 0.006 -16.077 1.00 54.88 93 LYS A CA 1
ATOM 757 C C . LYS A 1 93 ? 7.030 -0.856 -14.904 1.00 54.88 93 LYS A C 1
ATOM 759 O O . LYS A 1 93 ? 6.061 -1.600 -15.026 1.00 54.88 93 LYS A O 1
ATOM 764 N N . SER A 1 94 ? 7.763 -0.787 -13.790 1.00 60.03 94 SER A N 1
ATOM 765 C CA . SER A 1 94 ? 7.435 -1.498 -12.548 1.00 60.03 94 SER A CA 1
ATOM 766 C C . SER A 1 94 ? 5.988 -1.207 -12.144 1.00 60.03 94 SER A C 1
ATOM 768 O O . SER A 1 94 ? 5.650 -0.132 -11.647 1.00 60.03 94 SER A O 1
ATOM 770 N N . THR A 1 95 ? 5.110 -2.178 -12.383 1.00 69.62 95 THR A N 1
ATOM 771 C CA . THR A 1 95 ? 3.687 -2.100 -12.040 1.00 69.62 95 THR A CA 1
ATOM 772 C C . THR A 1 95 ? 3.472 -2.039 -10.534 1.00 69.62 95 THR A C 1
ATOM 774 O O . THR A 1 95 ? 2.461 -1.501 -10.094 1.00 69.62 95 THR A O 1
ATOM 777 N N . LEU A 1 96 ? 4.435 -2.538 -9.752 1.00 72.19 96 LEU A N 1
ATOM 778 C CA . LEU A 1 96 ? 4.379 -2.605 -8.294 1.00 72.19 96 LEU A CA 1
ATOM 779 C C . LEU A 1 96 ? 4.345 -1.219 -7.653 1.00 72.19 96 LEU A C 1
ATOM 781 O O . LEU A 1 96 ? 3.463 -0.972 -6.840 1.00 72.19 96 LEU A O 1
ATOM 785 N N . GLY A 1 97 ? 5.208 -0.287 -8.075 1.00 77.12 97 GLY A N 1
ATOM 786 C CA . GLY A 1 97 ? 5.179 1.089 -7.555 1.00 77.12 97 GLY A CA 1
ATOM 787 C C . GLY A 1 97 ? 3.813 1.752 -7.761 1.00 77.12 97 GLY A C 1
ATOM 788 O O . GLY A 1 97 ? 3.274 2.381 -6.855 1.00 77.12 97 GLY A O 1
ATOM 789 N N . GLY A 1 98 ? 3.191 1.506 -8.919 1.00 80.00 98 GLY A N 1
ATOM 790 C CA . GLY A 1 98 ? 1.823 1.945 -9.185 1.00 80.00 98 GLY A CA 1
ATOM 791 C C . GLY A 1 98 ? 0.788 1.302 -8.256 1.00 80.00 98 GLY A C 1
ATOM 792 O O . GLY A 1 98 ? -0.122 1.993 -7.817 1.00 80.00 98 GLY A O 1
ATOM 793 N N . ILE A 1 99 ? 0.913 0.009 -7.939 1.00 85.06 99 ILE A N 1
ATOM 794 C CA . ILE A 1 99 ? -0.001 -0.693 -7.018 1.00 85.06 99 ILE A CA 1
ATOM 795 C C . ILE A 1 99 ? 0.078 -0.098 -5.607 1.00 85.06 99 ILE A C 1
ATOM 797 O O . ILE A 1 99 ? -0.964 0.166 -5.017 1.00 85.06 99 ILE A O 1
ATOM 801 N N . PHE A 1 100 ? 1.283 0.165 -5.090 1.00 84.12 100 PHE A N 1
ATOM 802 C CA . PHE A 1 100 ? 1.470 0.768 -3.763 1.00 84.12 100 PHE A CA 1
ATOM 803 C C . PHE A 1 100 ? 0.883 2.178 -3.673 1.00 84.12 100 PHE A C 1
ATOM 805 O O . PHE A 1 100 ? 0.193 2.487 -2.703 1.00 84.12 100 PHE A O 1
ATOM 812 N N . ILE A 1 101 ? 1.093 3.005 -4.703 1.00 86.50 101 ILE A N 1
ATOM 813 C CA . ILE A 1 101 ? 0.495 4.344 -4.772 1.00 86.50 101 ILE A CA 1
ATOM 814 C C . ILE A 1 101 ? -1.032 4.234 -4.770 1.00 86.50 101 ILE A C 1
ATOM 816 O O . ILE A 1 101 ? -1.682 4.875 -3.951 1.00 86.50 101 ILE A O 1
ATOM 820 N N . TRP A 1 102 ? -1.609 3.378 -5.622 1.00 88.75 102 TRP A N 1
ATOM 821 C CA . TRP A 1 102 ? -3.062 3.192 -5.673 1.00 88.75 102 TRP A CA 1
ATOM 822 C C . TRP A 1 102 ? -3.638 2.646 -4.362 1.00 88.75 102 TRP A C 1
ATOM 824 O O . TRP A 1 102 ? -4.687 3.119 -3.930 1.00 88.75 102 TRP A O 1
ATOM 834 N N . ALA A 1 103 ? -2.954 1.708 -3.704 1.00 87.56 103 ALA A N 1
ATOM 835 C CA . ALA A 1 103 ? -3.360 1.194 -2.397 1.00 87.56 103 ALA A CA 1
ATOM 836 C C . ALA A 1 103 ? -3.360 2.299 -1.329 1.00 87.56 103 ALA A C 1
ATOM 838 O O . ALA A 1 103 ? -4.332 2.432 -0.585 1.00 87.56 103 ALA A O 1
ATOM 839 N N . ALA A 1 104 ? -2.308 3.124 -1.280 1.00 87.88 104 ALA A N 1
ATOM 840 C CA . ALA A 1 104 ? -2.213 4.250 -0.354 1.00 87.88 104 ALA A CA 1
ATOM 841 C C . ALA A 1 104 ? -3.320 5.285 -0.607 1.00 87.88 104 ALA A C 1
ATOM 843 O O . ALA A 1 104 ? -4.010 5.689 0.328 1.00 87.88 104 ALA A O 1
ATOM 844 N N . THR A 1 105 ? -3.549 5.663 -1.869 1.00 90.62 105 THR A N 1
ATOM 845 C CA . THR A 1 105 ? -4.623 6.592 -2.245 1.00 90.62 105 THR A CA 1
ATOM 846 C C . THR A 1 105 ? -5.996 6.063 -1.827 1.00 90.62 105 THR A C 1
ATOM 848 O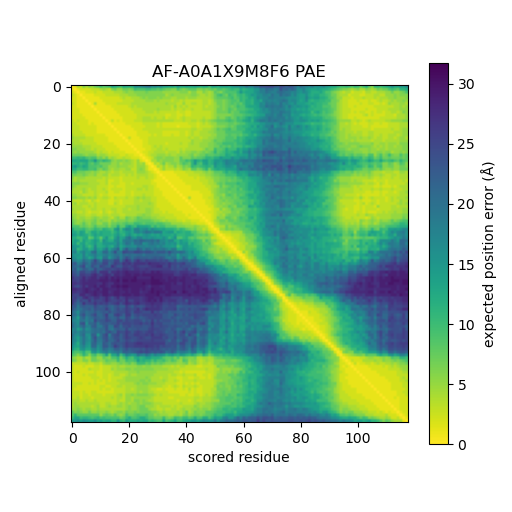 O . THR A 1 105 ? -6.782 6.810 -1.250 1.00 90.62 105 THR A O 1
ATOM 851 N N . LEU A 1 106 ? -6.281 4.778 -2.056 1.00 91.62 106 LEU A N 1
ATOM 852 C CA . LEU A 1 106 ? -7.550 4.168 -1.655 1.00 91.62 106 LEU A CA 1
ATOM 853 C C . LEU A 1 106 ? -7.723 4.117 -0.134 1.00 91.62 106 LEU A C 1
ATOM 855 O O . LEU A 1 106 ? -8.812 4.411 0.352 1.00 91.62 106 LEU A O 1
ATOM 859 N N . ILE A 1 107 ? -6.665 3.817 0.626 1.00 90.69 107 ILE A N 1
ATOM 860 C CA . ILE A 1 107 ? -6.723 3.848 2.097 1.00 90.69 107 ILE A CA 1
ATOM 861 C C . ILE A 1 107 ? -7.013 5.266 2.599 1.00 90.69 107 ILE A C 1
ATOM 863 O O . ILE A 1 107 ? -7.834 5.435 3.497 1.00 90.69 107 ILE A O 1
ATOM 867 N N . ILE A 1 108 ? -6.405 6.296 2.004 1.00 90.81 108 ILE A N 1
ATOM 868 C CA . ILE A 1 108 ? -6.685 7.694 2.368 1.00 90.81 108 ILE A CA 1
ATOM 869 C C . ILE A 1 108 ? -8.151 8.039 2.085 1.00 90.81 108 ILE A C 1
ATOM 871 O O . ILE A 1 108 ? -8.816 8.609 2.948 1.00 90.81 108 ILE A O 1
ATOM 875 N N . ILE A 1 109 ? -8.674 7.649 0.918 1.00 91.06 109 ILE A N 1
ATOM 876 C CA . ILE A 1 109 ? -10.079 7.878 0.551 1.00 91.06 109 ILE A CA 1
ATOM 877 C C . ILE A 1 109 ? -11.020 7.176 1.538 1.00 91.06 109 ILE A C 1
ATOM 879 O O . ILE A 1 109 ? -11.955 7.803 2.036 1.00 91.06 109 ILE A O 1
ATOM 883 N N . PHE A 1 110 ? -10.767 5.905 1.865 1.00 88.81 110 PHE A N 1
ATOM 884 C CA . PHE A 1 110 ? -11.569 5.176 2.849 1.00 88.81 110 PHE A CA 1
ATOM 885 C C . PHE A 1 110 ? -11.490 5.811 4.234 1.00 88.81 110 PHE A C 1
ATOM 887 O O . PHE A 1 110 ? -12.521 5.958 4.884 1.00 88.81 110 PHE A O 1
ATOM 894 N N . THR A 1 111 ? -10.305 6.252 4.660 1.00 88.00 111 THR A N 1
ATOM 895 C CA . THR A 1 111 ? -10.127 6.938 5.945 1.00 88.00 111 THR A CA 1
ATOM 896 C C . THR A 1 111 ? -10.919 8.244 5.980 1.00 88.00 111 THR A C 1
ATOM 898 O O . THR A 1 111 ? -11.622 8.493 6.952 1.00 88.00 111 THR A O 1
ATOM 901 N N . MET A 1 112 ? -10.870 9.055 4.917 1.00 87.00 112 MET A N 1
ATOM 902 C CA . MET A 1 112 ? -11.660 10.289 4.831 1.00 87.00 112 MET A CA 1
ATOM 903 C C . MET A 1 112 ? -13.165 10.012 4.877 1.00 87.00 112 MET A C 1
ATOM 905 O O . MET A 1 112 ? -13.871 10.668 5.636 1.00 87.00 112 MET A O 1
ATOM 909 N N . LEU A 1 113 ? -13.651 9.021 4.122 1.00 88.06 113 LEU A N 1
ATOM 910 C CA . LEU A 1 113 ? -15.058 8.607 4.159 1.00 88.06 113 LEU A CA 1
ATOM 911 C C . LEU A 1 113 ? -15.487 8.176 5.565 1.00 88.06 113 LEU A C 1
ATOM 913 O O . LEU A 1 113 ? -16.515 8.629 6.058 1.00 88.06 113 LEU A O 1
ATOM 917 N N . LEU A 1 114 ? -14.676 7.348 6.225 1.00 84.81 114 LEU A N 1
ATOM 918 C CA . LEU A 1 114 ? -14.907 6.902 7.598 1.00 84.81 114 LEU A CA 1
ATOM 919 C C . LEU A 1 114 ? -14.914 8.059 8.603 1.00 84.81 114 LEU A C 1
ATOM 921 O O . LEU A 1 114 ? -15.622 7.971 9.597 1.00 84.81 114 LEU A O 1
ATOM 925 N N . THR A 1 115 ? -14.134 9.115 8.373 1.00 84.75 115 THR A N 1
ATOM 926 C CA . THR A 1 115 ? -14.104 10.312 9.230 1.00 84.75 115 THR A CA 1
ATOM 927 C C . THR A 1 115 ? -15.287 11.244 9.001 1.00 84.75 115 THR A C 1
ATOM 929 O O . THR A 1 115 ? -15.729 11.897 9.935 1.00 84.75 115 THR A O 1
ATOM 932 N N . VAL A 1 116 ? -15.800 11.336 7.775 1.00 84.75 116 VAL A N 1
ATO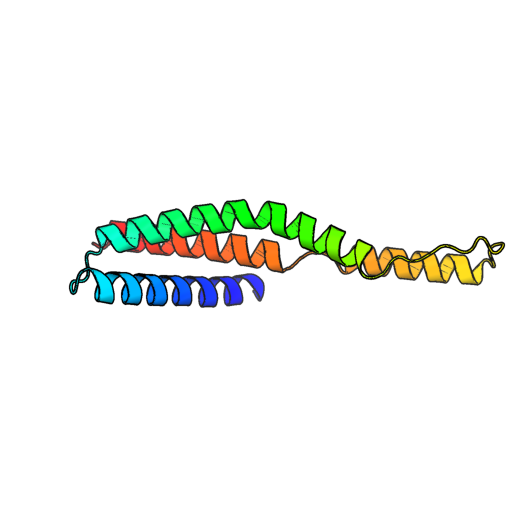M 933 C CA . VAL A 1 116 ? -16.962 12.189 7.476 1.00 84.75 116 VAL A CA 1
ATOM 934 C C . VAL A 1 116 ? -18.273 11.527 7.910 1.00 84.75 116 VAL A C 1
ATOM 936 O O . VAL A 1 116 ? -19.200 12.221 8.314 1.00 84.75 116 VAL A O 1
ATOM 939 N 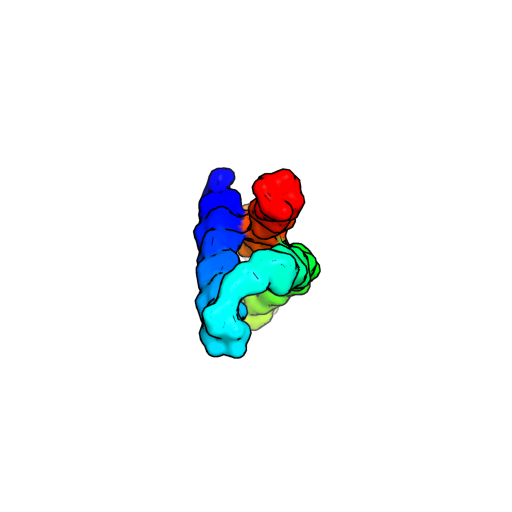N . LEU A 1 117 ? -18.367 10.198 7.807 1.00 77.38 117 LEU A N 1
ATOM 940 C CA . LEU A 1 117 ? -19.593 9.449 8.104 1.00 77.38 117 LEU A CA 1
ATOM 941 C C . LEU A 1 117 ? -19.767 9.088 9.590 1.00 77.38 117 LEU A C 1
ATOM 943 O O . LEU A 1 117 ? -20.892 8.788 9.988 1.00 77.38 117 LEU A O 1
ATOM 947 N N . PHE A 1 118 ? -18.687 9.094 10.380 1.00 70.69 118 PHE A N 1
ATOM 948 C CA . PHE A 1 118 ? -18.659 8.719 11.800 1.00 70.69 118 PHE A CA 1
ATOM 949 C C . PHE A 1 118 ? -17.709 9.618 12.582 1.00 70.69 118 PHE A C 1
ATOM 951 O O . PHE A 1 118 ? -18.118 10.087 13.661 1.00 70.69 118 PHE A O 1
#

Organism: NCBI:txid199441